Protein AF-A0A0F9GKP3-F1 (afdb_monomer)

Solvent-accessible surface area (backbone atoms only — not comparable to full-atom values): 6118 Å² total; per-residue (Å²): 115,71,69,62,52,50,33,53,53,43,21,54,52,33,25,52,51,24,65,76,72,38,45,42,65,55,23,52,47,48,35,52,18,47,52,53,9,48,53,52,15,71,73,44,23,63,68,54,28,51,58,43,39,76,67,71,77,47,64,76,47,41,42,12,52,44,27,50,49,40,25,53,53,42,24,49,53,43,38,54,53,45,56,66,73,54,71,65,90,62,74,68,52,73,68,54,22,50,53,44,8,43,55,29,12,44,55,39,13,52,52,54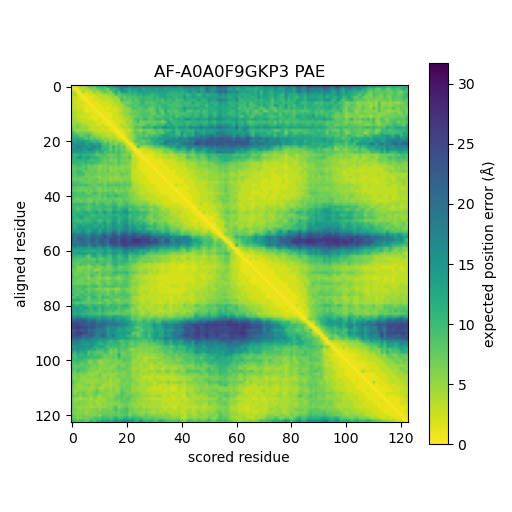,30,49,52,52,54,50,27,64,74,38,76

pLDDT: mean 77.65, std 9.35, range [54.94, 89.94]

Organism: NCBI:txid412755

Sequence (123 aa):
MLGAISIIIITLLTISYFYLKCSVLKSFATVMAAILGLIIAFSYYEGLADMLISRGHVSQWAQGFIFFLLFVLSFALIRVGTDYVVGANISFGEVSTRITAVIAGILTGMIISGVFVITIALL

Secondary structure (DSSP, 8-state):
-HHHHHHHHHHHHHHHHHHHH--HHHHHHHHHHHHHHHHHHHHHHHHHHHHHHHTTS--TTHHHHHHHHHHHHHHHHHHHHHHHHT-S-----HHHHHHHHHHHHHHHHHHHHHHHHHHHHT-

Foldseek 3Di:
DVLVVLLVVLLVVLLVVLQVDDFLQLLVQLLVLLVVLLVQLVVCLVVVQCVCVVVVNDDQLSSLVSSLVSSVVSSVVSSVVSCVVPVDRPHPDDVSRSVSSNVSSNSSSNSVSVSVVVSVVSD

Mean predicted aligned error: 8.15 Å

Nearest PDB structures (foldseek):
  5yhf-assembly1_A  TM=3.693E-01  e=9.539E+00  Thermus thermophilus HB8

Radius of gyration: 16.32 Å; Cα contacts (8 Å, |Δi|>4): 147; chains: 1; bounding box: 34×36×47 Å

Structure (mmCIF, N/CA/C/O backbone):
data_AF-A0A0F9GKP3-F1
#
_entry.id   AF-A0A0F9GKP3-F1
#
loop_
_atom_site.group_PDB
_atom_site.id
_atom_site.type_symbol
_atom_site.label_atom_id
_atom_site.label_alt_id
_atom_site.label_comp_id
_atom_site.label_asym_id
_atom_site.label_entity_id
_atom_site.label_seq_id
_atom_site.pdbx_PDB_ins_code
_atom_site.Cartn_x
_atom_site.Cartn_y
_atom_site.Cartn_z
_atom_site.occupancy
_atom_site.B_iso_or_equiv
_atom_site.auth_seq_id
_atom_site.auth_comp_id
_atom_site.auth_asym_id
_atom_site.auth_atom_id
_atom_site.pdbx_PDB_model_num
ATOM 1 N N . MET A 1 1 ? 4.078 19.645 -6.993 1.00 59.28 1 MET A N 1
ATOM 2 C CA . MET A 1 1 ? 2.691 19.917 -6.535 1.00 59.28 1 MET A CA 1
ATOM 3 C C . MET A 1 1 ? 1.745 18.736 -6.767 1.00 59.28 1 MET A C 1
ATOM 5 O O . MET A 1 1 ? 1.050 18.383 -5.827 1.00 59.28 1 MET A O 1
ATOM 9 N N . LEU A 1 2 ? 1.756 18.071 -7.933 1.00 70.50 2 LEU A N 1
ATOM 10 C CA . LEU A 1 2 ? 0.883 16.912 -8.221 1.00 70.50 2 LEU A CA 1
ATOM 11 C C . LEU A 1 2 ? 1.004 15.749 -7.211 1.00 70.50 2 LEU A C 1
ATOM 13 O O . LEU A 1 2 ? -0.014 15.225 -6.774 1.00 70.50 2 LEU A O 1
ATOM 17 N N . GLY A 1 3 ? 2.222 15.407 -6.771 1.00 69.94 3 GLY A N 1
ATOM 18 C CA . GLY A 1 3 ? 2.442 14.322 -5.800 1.00 69.94 3 GLY A CA 1
ATOM 19 C C . GLY A 1 3 ? 1.856 14.575 -4.403 1.00 69.94 3 GLY A C 1
ATOM 20 O O . GLY A 1 3 ? 1.381 13.654 -3.758 1.00 69.94 3 GLY A O 1
ATOM 21 N N . ALA A 1 4 ? 1.821 15.826 -3.931 1.00 72.75 4 ALA A N 1
ATOM 22 C CA . ALA A 1 4 ? 1.231 16.139 -2.625 1.00 72.75 4 ALA A CA 1
ATOM 23 C C . ALA A 1 4 ? -0.301 15.995 -2.645 1.00 72.75 4 ALA A C 1
ATOM 25 O O . ALA A 1 4 ? -0.906 15.543 -1.676 1.00 72.75 4 ALA A O 1
ATOM 26 N N . ILE A 1 5 ? -0.924 16.342 -3.775 1.00 78.00 5 ILE A N 1
ATOM 27 C CA . ILE A 1 5 ? -2.375 16.254 -3.965 1.00 78.00 5 ILE A CA 1
ATOM 28 C C . ILE A 1 5 ? -2.818 14.787 -4.034 1.00 78.00 5 ILE A C 1
ATOM 30 O O . ILE A 1 5 ? -3.805 14.422 -3.396 1.00 78.00 5 ILE A O 1
ATOM 34 N N . SER A 1 6 ? -2.076 13.929 -4.746 1.00 73.88 6 SER A N 1
ATOM 35 C CA . SER A 1 6 ? -2.388 12.495 -4.811 1.00 73.88 6 SER A CA 1
ATOM 36 C C . SER A 1 6 ? -2.278 11.823 -3.442 1.00 73.88 6 SER A C 1
ATOM 38 O O . SER A 1 6 ? -3.155 11.036 -3.091 1.00 73.88 6 SER A O 1
ATOM 40 N N . ILE A 1 7 ? -1.283 12.19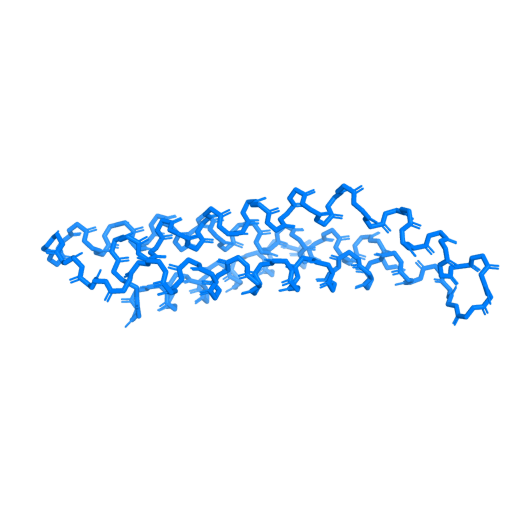0 -2.628 1.00 77.69 7 ILE A N 1
ATOM 41 C CA . ILE A 1 7 ? -1.150 11.693 -1.250 1.00 77.69 7 ILE A CA 1
ATOM 42 C C . ILE A 1 7 ? -2.384 12.044 -0.417 1.00 77.69 7 ILE A C 1
ATOM 44 O O . ILE A 1 7 ? -2.966 11.161 0.212 1.00 77.69 7 ILE A O 1
ATOM 48 N N . ILE A 1 8 ? -2.826 13.303 -0.439 1.00 76.38 8 ILE A N 1
ATOM 49 C CA . ILE A 1 8 ? -3.981 13.752 0.353 1.00 76.38 8 ILE A CA 1
ATOM 50 C C . ILE A 1 8 ? -5.261 13.021 -0.078 1.00 76.38 8 ILE A C 1
ATOM 52 O O . ILE A 1 8 ? -6.004 12.531 0.774 1.00 76.38 8 ILE A O 1
ATOM 56 N N . ILE A 1 9 ? -5.497 12.894 -1.387 1.00 79.94 9 ILE A N 1
ATOM 57 C CA . ILE A 1 9 ? -6.690 12.228 -1.930 1.00 79.94 9 ILE A CA 1
ATOM 58 C C . ILE A 1 9 ? -6.703 10.738 -1.570 1.00 79.94 9 ILE A C 1
ATOM 60 O O . ILE A 1 9 ? -7.709 10.242 -1.060 1.00 79.94 9 ILE A O 1
ATOM 64 N N . ILE A 1 10 ? -5.588 10.032 -1.791 1.00 79.25 10 ILE A N 1
ATOM 65 C CA . ILE A 1 10 ? -5.470 8.600 -1.478 1.00 79.25 10 ILE A CA 1
ATOM 66 C C . ILE A 1 10 ? -5.673 8.381 0.020 1.00 79.25 10 ILE A C 1
ATOM 68 O O . ILE A 1 10 ? -6.437 7.499 0.404 1.00 79.25 10 ILE A O 1
ATOM 72 N N . THR A 1 11 ? -5.073 9.231 0.857 1.00 75.88 11 THR A N 1
ATOM 73 C CA . THR A 1 11 ? -5.187 9.122 2.315 1.00 75.88 11 THR A CA 1
ATOM 74 C C . THR A 1 11 ? -6.632 9.327 2.781 1.00 75.88 11 THR A C 1
ATOM 76 O O . THR A 1 11 ? -7.138 8.524 3.568 1.00 75.88 11 THR A O 1
ATOM 79 N N . LEU A 1 12 ? -7.342 10.329 2.249 1.00 74.06 12 LEU A N 1
ATOM 80 C CA . LEU A 1 12 ? -8.762 10.570 2.547 1.00 74.06 12 LEU A CA 1
ATOM 81 C C . LEU A 1 12 ? -9.669 9.408 2.111 1.00 74.06 12 LEU A C 1
ATOM 83 O O . LEU A 1 12 ? -10.584 9.028 2.851 1.00 74.06 12 LEU A O 1
ATOM 87 N N . LEU A 1 13 ? -9.403 8.813 0.945 1.00 74.75 13 LEU A N 1
ATOM 88 C CA . LEU A 1 13 ? -10.119 7.631 0.453 1.00 74.75 13 LEU A CA 1
ATOM 89 C C . LEU A 1 13 ? -9.911 6.423 1.376 1.00 74.75 13 LEU A C 1
ATOM 91 O O . LEU A 1 13 ? -10.883 5.763 1.750 1.00 74.75 13 LEU A O 1
ATOM 95 N N . THR A 1 14 ? -8.674 6.162 1.807 1.00 73.31 14 THR A N 1
ATOM 96 C CA . THR A 1 14 ? -8.384 5.073 2.754 1.00 73.31 14 THR A CA 1
ATOM 97 C C . THR A 1 14 ? -9.000 5.306 4.126 1.00 73.31 14 THR A C 1
ATOM 99 O O . THR A 1 14 ? -9.565 4.369 4.685 1.00 73.31 14 THR A O 1
ATOM 102 N N . ILE A 1 15 ? -8.971 6.533 4.656 1.00 72.38 15 ILE A N 1
ATOM 103 C CA . ILE A 1 15 ? -9.636 6.857 5.929 1.00 72.38 15 ILE A CA 1
ATOM 104 C C . ILE A 1 15 ? -11.134 6.566 5.821 1.00 72.38 15 ILE A C 1
ATOM 106 O O . ILE A 1 15 ? -11.692 5.894 6.686 1.00 72.38 15 ILE A O 1
ATOM 110 N N . SER A 1 16 ? -11.771 7.011 4.736 1.00 67.25 16 SER A N 1
ATOM 111 C CA . SER A 1 16 ? -13.205 6.803 4.506 1.00 67.25 16 SER A CA 1
ATOM 112 C C . SER A 1 16 ? -13.560 5.315 4.411 1.00 67.25 16 SER A C 1
ATOM 114 O O . SER A 1 16 ? -14.538 4.867 5.010 1.00 67.25 16 SER A O 1
ATOM 116 N N . TYR A 1 17 ? -12.737 4.522 3.718 1.00 68.38 17 TYR A N 1
ATOM 117 C CA . TYR A 1 17 ? -12.932 3.075 3.601 1.00 68.38 17 TYR A CA 1
ATOM 118 C C . TYR A 1 17 ? -12.794 2.352 4.950 1.00 68.38 17 TYR A C 1
ATOM 120 O O . TYR A 1 17 ? -13.641 1.530 5.309 1.00 68.38 17 TYR A O 1
ATOM 128 N N . PHE A 1 18 ? -11.758 2.681 5.725 1.00 64.75 18 PHE A N 1
ATOM 129 C CA . PHE A 1 18 ? -11.530 2.079 7.040 1.00 64.75 18 PHE A CA 1
ATOM 130 C C . PHE A 1 18 ? -12.609 2.460 8.048 1.00 64.75 18 PHE A C 1
ATOM 132 O O . PHE A 1 18 ? -13.044 1.606 8.819 1.00 64.75 18 PHE A O 1
ATOM 139 N N . TYR A 1 19 ? -13.069 3.711 8.007 1.00 57.75 19 TYR A N 1
ATOM 140 C CA . TYR A 1 19 ? -14.120 4.212 8.884 1.00 57.75 19 TYR A CA 1
ATOM 141 C C . TYR A 1 19 ? -15.456 3.486 8.679 1.00 57.75 19 TYR A C 1
ATOM 143 O O . TYR A 1 19 ? -16.184 3.255 9.640 1.00 57.75 19 TYR A O 1
ATOM 151 N N . LEU A 1 20 ? -15.773 3.105 7.437 1.00 59.84 20 LEU A N 1
ATOM 152 C CA . LEU A 1 20 ? -17.045 2.467 7.094 1.00 59.84 20 LEU A CA 1
ATOM 153 C C . LEU A 1 20 ? -17.040 0.938 7.251 1.00 59.84 20 LEU A C 1
ATOM 155 O O . LEU A 1 20 ? -18.113 0.357 7.410 1.00 59.84 20 LEU A O 1
ATOM 159 N N . LYS A 1 21 ? -15.880 0.265 7.162 1.00 58.09 21 LYS A N 1
ATOM 160 C CA . LYS A 1 21 ? -15.835 -1.206 7.011 1.00 58.09 21 LYS A CA 1
ATOM 161 C C . LYS A 1 21 ? -14.888 -1.985 7.929 1.00 58.09 21 LYS A C 1
ATOM 163 O O . LYS A 1 21 ? -14.962 -3.217 7.909 1.00 58.09 21 LYS A O 1
ATOM 168 N N . CYS A 1 22 ? -14.018 -1.355 8.722 1.00 58.38 22 CYS A N 1
ATOM 169 C CA . CYS A 1 22 ? -13.014 -2.102 9.491 1.00 58.38 22 CYS A CA 1
ATOM 170 C C . CYS A 1 22 ? -13.254 -2.111 11.011 1.00 58.38 22 CYS A C 1
ATOM 172 O O . CYS A 1 22 ? -13.414 -1.077 11.649 1.00 58.38 22 CYS A O 1
ATOM 174 N N . SER A 1 23 ? -13.186 -3.313 11.596 1.00 65.75 23 SER A N 1
ATOM 175 C CA . SER A 1 23 ? -12.979 -3.523 13.038 1.00 65.75 23 SER A CA 1
ATOM 176 C C . SER A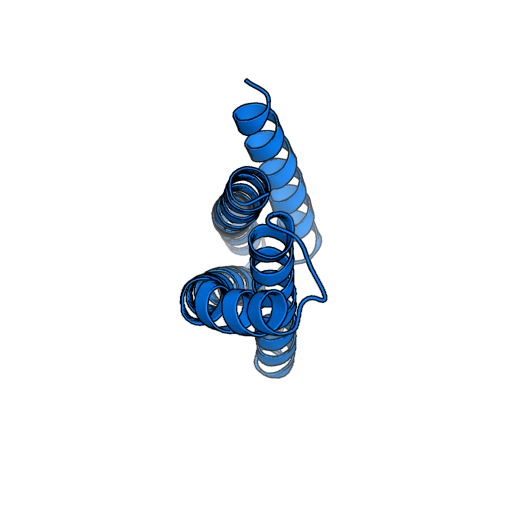 1 23 ? -11.502 -3.305 13.412 1.00 65.75 23 SER A C 1
ATOM 178 O O . SER A 1 23 ? -10.633 -3.386 12.544 1.00 65.75 23 SER A O 1
ATOM 180 N N . VAL A 1 24 ? -11.197 -3.086 14.697 1.00 66.62 24 VAL A N 1
ATOM 181 C CA . VAL A 1 24 ? -9.842 -2.839 15.244 1.00 66.62 24 VAL A CA 1
ATOM 182 C C . VAL A 1 24 ? -8.809 -3.834 14.703 1.00 66.62 24 VAL A C 1
ATOM 184 O O . VAL A 1 24 ? -7.784 -3.434 14.148 1.00 66.62 24 VAL A O 1
ATOM 187 N N . LEU A 1 25 ? -9.103 -5.134 14.801 1.00 68.88 25 LEU A N 1
ATOM 188 C CA . LEU A 1 25 ? -8.180 -6.190 14.376 1.00 68.88 25 LEU A CA 1
ATOM 189 C C . LEU A 1 25 ? -7.973 -6.193 12.853 1.00 68.88 25 LEU A C 1
ATOM 191 O O . LEU A 1 25 ? -6.853 -6.351 12.371 1.00 68.88 25 LEU A O 1
ATOM 195 N N . LYS A 1 26 ? -9.048 -5.949 12.092 1.00 73.12 26 LYS A N 1
ATOM 196 C CA . LYS A 1 26 ? -8.993 -5.849 10.628 1.00 73.12 26 LYS A CA 1
ATOM 197 C C . LYS A 1 26 ? -8.211 -4.627 10.170 1.00 73.12 26 LYS A C 1
ATOM 199 O O . LYS A 1 26 ? -7.496 -4.740 9.179 1.00 73.12 26 LYS A O 1
ATOM 204 N N . SER A 1 27 ? -8.322 -3.503 10.877 1.00 72.56 27 SER A N 1
ATOM 205 C CA . SER A 1 27 ? -7.573 -2.277 10.600 1.00 72.56 27 SER A CA 1
ATOM 206 C C . SER A 1 27 ? -6.068 -2.479 10.787 1.00 72.56 27 SER A C 1
ATOM 208 O O . SER A 1 27 ? -5.272 -2.096 9.929 1.00 72.56 27 SER A O 1
ATOM 210 N N . PHE A 1 28 ? -5.665 -3.143 11.871 1.00 78.25 28 PHE A N 1
ATOM 211 C CA . PHE A 1 28 ? -4.258 -3.463 12.115 1.00 78.25 28 PHE A CA 1
ATOM 212 C C . PHE A 1 28 ? -3.705 -4.456 11.082 1.00 78.25 28 PHE A C 1
ATOM 214 O O . PHE A 1 28 ? -2.651 -4.226 10.490 1.00 78.25 28 PHE A O 1
ATOM 221 N N . ALA A 1 29 ? -4.469 -5.510 10.788 1.00 80.44 29 ALA A N 1
ATOM 222 C CA . ALA A 1 29 ? -4.149 -6.494 9.758 1.00 80.44 29 ALA A CA 1
ATOM 223 C C . ALA A 1 29 ? -3.885 -5.866 8.380 1.00 80.44 29 ALA A C 1
ATOM 225 O O . ALA A 1 29 ? -2.939 -6.245 7.697 1.00 80.44 29 ALA A O 1
ATOM 226 N N . THR A 1 30 ? -4.694 -4.887 7.962 1.00 80.62 30 THR A N 1
ATOM 227 C CA . THR A 1 30 ? -4.487 -4.162 6.692 1.00 80.62 30 THR A CA 1
ATOM 228 C C . THR A 1 30 ? -3.173 -3.393 6.676 1.00 80.62 30 THR A C 1
ATOM 230 O O . THR A 1 30 ? -2.497 -3.394 5.653 1.00 80.62 30 THR A O 1
ATOM 233 N N . VAL A 1 31 ? -2.821 -2.724 7.779 1.00 84.56 31 VAL A N 1
ATOM 234 C CA . VAL A 1 31 ? -1.575 -1.946 7.856 1.00 84.56 31 VAL A CA 1
ATOM 235 C C . VAL A 1 31 ? -0.385 -2.891 7.740 1.00 84.56 31 VAL A C 1
ATOM 237 O O . VAL A 1 31 ? 0.520 -2.642 6.949 1.00 84.56 31 VAL A O 1
ATOM 240 N N . MET A 1 32 ? -0.415 -4.014 8.462 1.00 85.00 32 MET A N 1
ATOM 241 C CA . MET A 1 32 ? 0.632 -5.033 8.364 1.00 85.00 32 MET A CA 1
ATOM 242 C C . MET A 1 32 ? 0.717 -5.633 6.957 1.00 85.00 32 MET A C 1
ATOM 244 O O . MET A 1 32 ? 1.816 -5.775 6.428 1.00 85.00 32 MET A O 1
ATOM 248 N N . ALA A 1 33 ? -0.420 -5.907 6.311 1.00 86.00 33 ALA A N 1
ATOM 249 C CA . ALA A 1 33 ? -0.444 -6.368 4.925 1.00 86.00 33 ALA A CA 1
ATOM 250 C C . ALA A 1 33 ? 0.185 -5.350 3.962 1.00 86.00 33 ALA A C 1
ATOM 252 O O . ALA A 1 33 ? 0.924 -5.741 3.062 1.00 86.00 33 ALA A O 1
ATOM 253 N N . ALA A 1 34 ? -0.057 -4.051 4.165 1.00 86.19 34 ALA A N 1
ATOM 254 C CA . ALA A 1 34 ? 0.549 -2.991 3.360 1.00 86.19 34 ALA A CA 1
ATOM 255 C C . ALA A 1 34 ? 2.064 -2.901 3.570 1.00 86.19 34 ALA A C 1
ATOM 257 O O . ALA A 1 34 ? 2.801 -2.791 2.594 1.00 86.19 34 ALA A O 1
ATOM 258 N N . ILE A 1 35 ? 2.542 -3.001 4.814 1.00 88.25 35 ILE A N 1
ATOM 259 C CA . ILE A 1 35 ? 3.981 -2.994 5.121 1.00 88.25 35 ILE A CA 1
ATOM 260 C C . ILE A 1 35 ? 4.671 -4.214 4.504 1.00 88.25 35 ILE A C 1
ATOM 262 O O . ILE A 1 35 ? 5.696 -4.075 3.841 1.00 88.25 35 ILE A O 1
ATOM 266 N N . LEU A 1 36 ? 4.109 -5.409 4.685 1.00 88.56 36 LEU A N 1
ATOM 267 C CA . LEU A 1 36 ? 4.693 -6.633 4.139 1.00 88.56 36 LEU A CA 1
ATOM 268 C C . LEU A 1 36 ? 4.656 -6.647 2.606 1.00 88.56 36 LEU A C 1
ATOM 270 O O . LEU A 1 36 ? 5.647 -7.016 1.980 1.00 88.56 36 LEU A O 1
ATOM 274 N N . GLY A 1 37 ? 3.558 -6.189 1.998 1.00 86.00 37 GLY A N 1
ATOM 275 C CA . GLY A 1 37 ? 3.466 -6.031 0.546 1.00 86.00 37 GLY A CA 1
ATOM 276 C C . GLY A 1 37 ? 4.498 -5.040 0.003 1.00 86.00 37 GLY A C 1
ATOM 277 O O . GLY A 1 37 ? 5.117 -5.293 -1.027 1.00 86.00 37 GLY A O 1
ATOM 278 N N . LEU A 1 38 ? 4.759 -3.951 0.734 1.00 88.81 38 LEU A N 1
ATOM 279 C CA . LEU A 1 38 ? 5.801 -2.982 0.392 1.00 88.81 38 LEU A CA 1
ATOM 280 C C . LEU A 1 38 ? 7.199 -3.614 0.415 1.00 88.81 38 LEU A C 1
ATOM 282 O O . LEU A 1 38 ? 7.963 -3.440 -0.532 1.00 88.81 38 LEU A O 1
ATOM 286 N N . ILE A 1 39 ? 7.522 -4.370 1.469 1.00 89.62 39 ILE A N 1
ATOM 287 C CA . ILE A 1 39 ? 8.813 -5.063 1.599 1.00 89.62 39 ILE A CA 1
ATOM 288 C C . ILE A 1 39 ? 9.011 -6.043 0.438 1.00 89.62 39 ILE A C 1
ATOM 290 O O . ILE A 1 39 ? 10.079 -6.063 -0.172 1.00 89.62 39 ILE A O 1
ATOM 294 N N . ILE A 1 40 ? 7.985 -6.829 0.100 1.00 89.12 40 ILE A N 1
ATOM 295 C CA . ILE A 1 40 ? 8.038 -7.782 -1.017 1.00 89.12 40 ILE A CA 1
ATOM 296 C C . ILE A 1 40 ? 8.224 -7.042 -2.347 1.00 89.12 40 ILE A C 1
ATOM 298 O O . ILE A 1 40 ? 9.085 -7.428 -3.136 1.00 89.12 40 ILE A O 1
ATOM 302 N N . ALA A 1 41 ? 7.474 -5.964 -2.585 1.00 87.88 41 ALA A N 1
ATOM 303 C CA . ALA A 1 41 ? 7.608 -5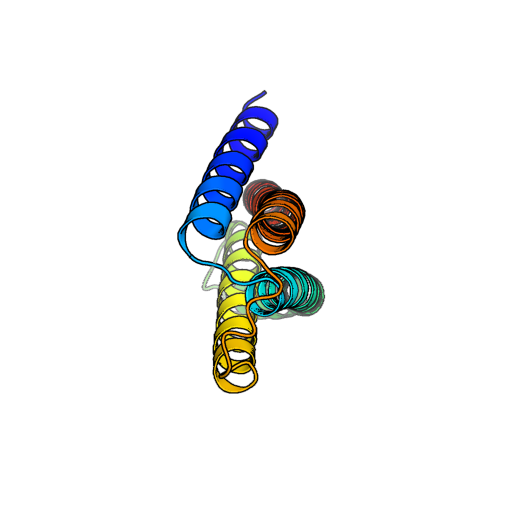.174 -3.804 1.00 87.88 41 ALA A CA 1
ATOM 304 C C . ALA A 1 41 ? 9.038 -4.640 -3.969 1.00 87.88 41 ALA A C 1
ATOM 306 O O . ALA A 1 41 ? 9.658 -4.889 -5.000 1.00 87.88 41 ALA A O 1
ATOM 307 N N . PHE A 1 42 ? 9.606 -4.013 -2.935 1.00 87.88 42 PHE A N 1
ATOM 308 C CA . PHE A 1 42 ? 10.985 -3.517 -2.976 1.00 87.88 42 PHE A CA 1
ATOM 309 C C . PHE A 1 42 ? 12.044 -4.616 -3.089 1.00 87.88 42 PHE A C 1
ATOM 311 O O . PHE A 1 42 ? 13.084 -4.387 -3.694 1.00 87.88 42 PHE A O 1
ATOM 318 N N . SER A 1 43 ? 11.796 -5.804 -2.538 1.00 89.88 43 SER A N 1
ATOM 319 C CA . SER A 1 43 ? 12.784 -6.890 -2.566 1.00 89.88 43 SER A CA 1
ATOM 320 C C . SER A 1 43 ? 12.918 -7.545 -3.942 1.00 89.88 43 SER A C 1
ATOM 322 O O . SER A 1 43 ? 13.986 -8.056 -4.267 1.00 89.88 43 SER A O 1
ATOM 324 N N . TYR A 1 44 ? 11.843 -7.571 -4.739 1.00 86.44 44 TYR A N 1
ATOM 325 C CA . TYR A 1 44 ? 11.782 -8.392 -5.955 1.00 86.44 44 TYR A CA 1
ATOM 326 C C . TYR A 1 44 ? 1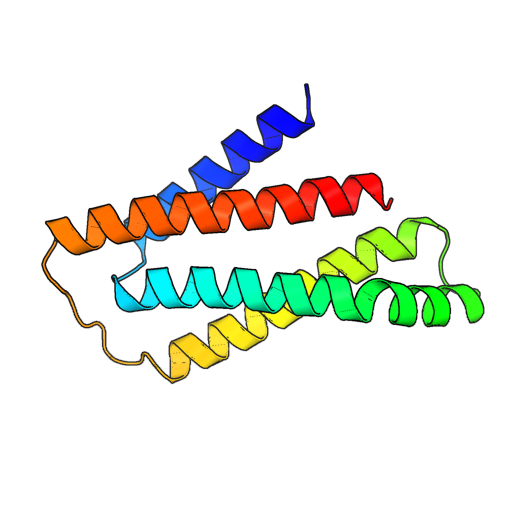1.557 -7.611 -7.257 1.00 86.44 44 TYR A C 1
ATOM 328 O O . TYR A 1 44 ? 11.705 -8.206 -8.328 1.00 86.44 44 TYR A O 1
ATOM 336 N N . TYR A 1 45 ? 11.211 -6.317 -7.213 1.00 86.69 45 TYR A N 1
ATOM 337 C CA . TYR A 1 45 ? 10.874 -5.576 -8.436 1.00 86.69 45 TYR A CA 1
ATOM 338 C C . TYR A 1 45 ? 12.040 -5.460 -9.424 1.00 86.69 45 TYR A C 1
ATOM 340 O O . TYR A 1 45 ? 11.816 -5.661 -10.614 1.00 86.69 45 TYR A O 1
ATOM 348 N N . GLU A 1 46 ? 13.267 -5.203 -8.957 1.00 82.69 46 GLU A N 1
ATOM 349 C CA . GLU A 1 46 ? 14.444 -5.056 -9.830 1.00 82.69 46 GLU A CA 1
ATOM 350 C C . GLU A 1 46 ? 14.749 -6.357 -10.572 1.00 82.69 46 GLU A C 1
ATOM 352 O O . GLU A 1 46 ? 14.784 -6.377 -11.799 1.00 82.69 46 GLU A O 1
ATOM 357 N N . GLY A 1 47 ? 14.866 -7.471 -9.842 1.00 83.12 47 GLY A N 1
ATOM 358 C CA . GLY A 1 47 ? 15.188 -8.767 -10.442 1.00 83.12 47 GLY A CA 1
ATOM 359 C C . GLY A 1 47 ? 14.133 -9.245 -11.445 1.00 83.12 47 GLY A C 1
ATOM 360 O O . GLY A 1 47 ? 14.476 -9.800 -12.491 1.00 83.12 47 GLY A O 1
ATOM 361 N N . LEU A 1 48 ? 12.847 -9.007 -11.166 1.00 81.06 48 LEU A N 1
ATOM 362 C CA . LEU A 1 48 ? 11.765 -9.361 -12.091 1.00 81.06 48 LEU A CA 1
ATOM 363 C C . LEU A 1 48 ? 11.698 -8.419 -13.298 1.00 81.06 48 LEU A C 1
ATOM 365 O O . LEU A 1 48 ? 11.410 -8.878 -14.407 1.00 81.06 48 LEU A O 1
ATOM 369 N N . ALA A 1 49 ? 11.987 -7.131 -13.110 1.00 80.88 49 ALA A N 1
ATOM 370 C CA . ALA A 1 49 ? 12.046 -6.171 -14.203 1.00 80.88 49 ALA A CA 1
ATOM 371 C C . ALA A 1 49 ? 13.210 -6.447 -15.152 1.00 80.88 49 ALA A C 1
ATOM 373 O O . ALA A 1 49 ? 12.993 -6.496 -16.363 1.00 80.88 49 ALA A O 1
ATOM 374 N N . ASP A 1 50 ? 14.396 -6.737 -14.626 1.00 82.69 50 ASP A N 1
ATOM 375 C CA . ASP A 1 50 ? 15.565 -7.069 -15.440 1.00 82.69 50 ASP A CA 1
ATOM 376 C C . ASP A 1 50 ? 15.351 -8.351 -16.250 1.00 82.69 50 ASP A C 1
ATOM 378 O O . ASP A 1 50 ? 15.707 -8.411 -17.429 1.00 82.69 50 ASP A O 1
ATOM 382 N N . MET A 1 51 ? 14.687 -9.360 -15.674 1.00 80.12 51 MET A N 1
ATOM 383 C CA . MET A 1 51 ? 14.301 -10.565 -16.416 1.00 80.12 51 MET A CA 1
ATOM 384 C C . MET A 1 51 ? 13.334 -10.267 -17.572 1.00 80.12 51 MET A C 1
ATOM 386 O O . MET A 1 51 ? 13.450 -10.883 -18.636 1.00 80.12 51 MET A O 1
ATOM 390 N N . LEU A 1 52 ? 12.386 -9.341 -17.389 1.00 78.19 52 LEU A N 1
ATOM 391 C CA . LEU A 1 52 ? 11.439 -8.950 -18.440 1.00 78.19 52 LEU A CA 1
ATOM 392 C C . LEU A 1 52 ? 12.101 -8.104 -19.537 1.00 78.19 52 LEU A C 1
ATOM 394 O O . LEU A 1 52 ? 11.830 -8.321 -20.722 1.00 78.19 52 LEU A O 1
ATOM 398 N N . ILE A 1 53 ? 12.987 -7.182 -19.153 1.00 79.12 53 ILE A N 1
ATOM 399 C CA . ILE A 1 53 ? 13.736 -6.317 -20.074 1.00 79.12 53 ILE A CA 1
ATOM 400 C C . ILE A 1 53 ? 14.729 -7.151 -20.894 1.00 79.12 53 ILE A C 1
ATOM 402 O O . ILE A 1 53 ? 14.793 -7.012 -22.115 1.00 79.12 53 ILE A O 1
ATOM 406 N N . SER A 1 54 ? 15.445 -8.084 -20.257 1.00 74.62 54 SER A N 1
ATOM 407 C CA . SER A 1 54 ? 16.416 -8.971 -20.918 1.00 74.62 54 SER A CA 1
ATOM 408 C C . SER A 1 54 ? 15.791 -9.835 -22.020 1.00 74.62 54 SER A C 1
ATOM 410 O O . SER A 1 54 ? 16.462 -10.172 -22.995 1.00 74.62 54 SER A O 1
ATOM 412 N N . ARG A 1 55 ? 14.496 -10.158 -21.912 1.00 72.00 55 ARG A N 1
ATOM 413 C CA . ARG A 1 55 ? 13.753 -10.916 -22.933 1.00 72.00 55 ARG A CA 1
ATOM 414 C C . ARG A 1 55 ? 13.162 -10.047 -24.050 1.00 72.00 55 ARG A C 1
ATOM 416 O O . ARG A 1 55 ? 12.446 -10.572 -24.897 1.00 72.00 55 ARG A O 1
ATOM 423 N N . GLY A 1 56 ? 13.459 -8.746 -24.074 1.00 65.19 56 GLY A N 1
ATOM 424 C CA . GLY A 1 56 ? 13.109 -7.833 -25.168 1.00 65.19 56 GLY A CA 1
ATOM 425 C C . GLY A 1 56 ? 11.624 -7.472 -25.271 1.00 65.19 56 GLY A C 1
ATOM 426 O O . GLY A 1 56 ? 11.217 -6.866 -26.258 1.00 65.19 56 GLY A O 1
ATOM 427 N N . HIS A 1 57 ? 10.803 -7.834 -24.279 1.00 60.09 57 HIS A N 1
ATOM 428 C CA . HIS A 1 57 ? 9.353 -7.638 -24.348 1.00 60.09 57 HIS A CA 1
ATOM 429 C C . HIS A 1 57 ? 8.875 -6.275 -23.827 1.00 60.09 57 HIS A C 1
ATOM 431 O O . HIS A 1 57 ? 7.749 -5.893 -24.145 1.00 60.09 57 HIS A O 1
ATOM 437 N N . VAL A 1 58 ? 9.675 -5.534 -23.042 1.00 60.16 58 VAL A N 1
ATOM 438 C CA . VAL A 1 58 ? 9.207 -4.295 -22.388 1.00 60.16 58 VAL A CA 1
ATOM 439 C C . VAL A 1 58 ? 10.319 -3.237 -22.258 1.00 60.16 58 VAL A C 1
ATOM 441 O O . VAL A 1 58 ? 11.473 -3.565 -22.005 1.00 60.16 58 VAL A O 1
ATOM 444 N N . SER A 1 59 ? 9.943 -1.966 -22.454 1.00 69.31 59 SER A N 1
ATOM 445 C CA . SER A 1 59 ? 10.780 -0.756 -22.325 1.00 69.31 59 SER A CA 1
ATOM 446 C C . SER A 1 59 ? 11.024 -0.360 -20.851 1.00 69.31 59 SER A C 1
ATOM 448 O O . SER A 1 59 ? 10.562 -1.038 -19.937 1.00 69.31 59 SER A O 1
ATOM 450 N N . GLN A 1 60 ? 11.694 0.774 -20.616 1.00 69.69 60 GLN A N 1
ATOM 451 C CA . GLN A 1 60 ? 12.032 1.374 -19.309 1.00 69.69 60 GLN A CA 1
ATOM 452 C C . GLN A 1 60 ? 10.843 1.465 -18.327 1.00 69.69 60 GLN A C 1
ATOM 454 O O . GLN A 1 60 ? 11.027 1.404 -17.119 1.00 69.69 60 GLN A O 1
ATOM 459 N N . TRP A 1 61 ? 9.615 1.489 -18.849 1.00 73.19 61 TRP A N 1
ATOM 460 C CA . TRP A 1 61 ? 8.360 1.597 -18.100 1.00 73.19 61 TRP A CA 1
ATOM 461 C C . TRP A 1 61 ? 8.000 0.297 -17.348 1.00 73.19 61 TRP A C 1
ATOM 463 O O . TRP A 1 61 ? 7.061 0.262 -16.549 1.00 73.19 61 TRP A O 1
ATOM 473 N N . ALA A 1 62 ? 8.727 -0.797 -17.614 1.00 78.88 62 ALA A N 1
ATOM 474 C CA . ALA A 1 62 ? 8.516 -2.103 -16.995 1.00 78.88 62 ALA A CA 1
ATOM 475 C C . ALA A 1 62 ? 8.744 -2.082 -15.479 1.00 78.88 62 ALA A C 1
ATOM 477 O O . ALA A 1 62 ? 8.008 -2.746 -14.750 1.00 78.88 62 ALA A O 1
ATOM 478 N N . GLN A 1 63 ? 9.741 -1.326 -15.004 1.00 81.38 63 GLN A N 1
ATOM 479 C CA . GLN A 1 63 ? 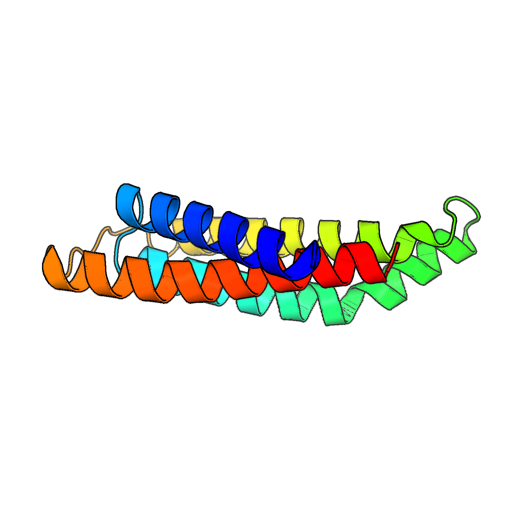10.122 -1.303 -13.589 1.00 81.38 63 GLN A CA 1
ATOM 480 C C . GLN A 1 63 ? 8.989 -0.767 -12.712 1.00 81.38 63 GLN A C 1
ATOM 482 O O . GLN A 1 63 ? 8.578 -1.450 -11.770 1.00 81.38 63 GLN A O 1
ATOM 487 N N . GLY A 1 64 ? 8.418 0.391 -13.061 1.00 83.31 64 GLY A N 1
ATOM 488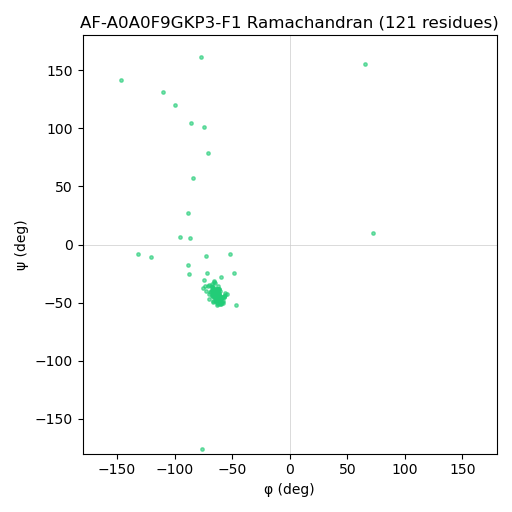 C CA . GLY A 1 64 ? 7.263 0.944 -12.352 1.00 83.31 64 GLY A CA 1
ATOM 489 C C . GLY A 1 64 ? 6.057 0.000 -12.367 1.00 83.31 64 GLY A C 1
ATOM 490 O O . GLY A 1 64 ? 5.456 -0.261 -11.322 1.00 83.31 64 GLY A O 1
ATOM 491 N N . PHE A 1 65 ? 5.730 -0.586 -13.524 1.00 84.88 65 PHE A N 1
ATOM 492 C CA . PHE A 1 65 ? 4.575 -1.482 -13.636 1.00 84.88 65 PHE A CA 1
ATOM 493 C C . PHE A 1 65 ? 4.736 -2.767 -12.809 1.00 84.88 65 PHE A C 1
ATOM 495 O O . PHE A 1 65 ? 3.804 -3.176 -12.116 1.00 84.88 65 PHE A O 1
ATOM 502 N N . ILE A 1 66 ? 5.918 -3.388 -12.835 1.00 87.12 66 ILE A N 1
ATOM 503 C CA . ILE A 1 66 ? 6.215 -4.612 -12.076 1.00 87.12 66 ILE A CA 1
ATOM 504 C C . ILE A 1 66 ? 6.224 -4.331 -10.575 1.00 87.12 66 ILE A C 1
ATOM 506 O O . ILE A 1 66 ? 5.670 -5.122 -9.812 1.00 87.12 66 ILE A O 1
ATOM 510 N N . PHE A 1 67 ? 6.779 -3.192 -10.153 1.00 87.81 67 PHE A N 1
ATOM 511 C CA . PHE A 1 67 ? 6.741 -2.763 -8.757 1.00 87.81 67 PHE A CA 1
ATOM 512 C C . PHE A 1 67 ? 5.299 -2.605 -8.256 1.00 87.81 67 PHE A C 1
ATOM 514 O O . PHE A 1 67 ? 4.928 -3.186 -7.231 1.00 87.81 67 PHE A O 1
ATOM 521 N N . PHE A 1 68 ? 4.460 -1.885 -9.007 1.00 88.31 68 PHE A N 1
ATOM 522 C CA . PHE A 1 68 ? 3.053 -1.698 -8.655 1.00 88.31 68 PHE A CA 1
ATOM 523 C C . PHE A 1 68 ? 2.294 -3.027 -8.606 1.00 88.31 68 PHE A C 1
ATOM 525 O O . PHE A 1 68 ? 1.545 -3.290 -7.663 1.00 88.31 68 PHE A O 1
ATOM 532 N N . LEU A 1 69 ? 2.515 -3.895 -9.594 1.00 87.38 69 LEU A N 1
ATOM 533 C CA . LEU A 1 69 ? 1.843 -5.186 -9.688 1.00 87.38 69 LEU A CA 1
ATOM 534 C C . LEU A 1 69 ? 2.254 -6.122 -8.544 1.00 87.38 69 LEU A C 1
ATOM 536 O O . LEU A 1 69 ? 1.384 -6.748 -7.936 1.00 87.38 69 LEU A O 1
ATOM 540 N N . LEU A 1 70 ? 3.543 -6.169 -8.193 1.00 88.62 70 LEU A N 1
ATOM 541 C CA . LEU A 1 70 ? 4.033 -6.917 -7.032 1.00 88.62 70 LEU A CA 1
ATOM 542 C C . LEU A 1 70 ? 3.402 -6.419 -5.740 1.00 88.62 70 LEU A C 1
ATOM 544 O O . LEU A 1 70 ? 2.946 -7.243 -4.946 1.00 88.62 70 LEU A O 1
ATOM 548 N N . PHE A 1 71 ? 3.340 -5.101 -5.538 1.00 89.25 71 PHE A N 1
ATOM 549 C CA . PHE A 1 71 ? 2.710 -4.525 -4.354 1.00 89.25 71 PHE A CA 1
ATOM 550 C C . PHE A 1 71 ? 1.235 -4.918 -4.264 1.00 89.25 71 PHE A C 1
ATOM 552 O O . PHE A 1 71 ? 0.808 -5.438 -3.238 1.00 89.25 71 PHE A O 1
ATOM 559 N N . VAL A 1 72 ? 0.461 -4.731 -5.338 1.00 89.94 72 VAL A N 1
ATOM 560 C CA . VAL A 1 72 ? -0.974 -5.061 -5.352 1.00 89.94 72 VAL A CA 1
ATOM 561 C C . VAL A 1 72 ? -1.198 -6.553 -5.108 1.00 89.94 72 VAL A C 1
ATOM 563 O O . VAL A 1 72 ? -2.061 -6.913 -4.307 1.00 89.94 72 VAL A O 1
ATOM 566 N N . LEU A 1 73 ? -0.412 -7.421 -5.750 1.00 89.94 73 LEU A N 1
ATOM 567 C CA . LEU A 1 73 ? -0.552 -8.870 -5.623 1.00 89.94 73 LEU A CA 1
ATOM 568 C C . LEU A 1 73 ? -0.215 -9.349 -4.205 1.00 89.94 73 LEU A C 1
ATOM 570 O O . LEU A 1 73 ? -0.986 -10.091 -3.598 1.00 89.94 73 LEU A O 1
ATOM 574 N N . SER A 1 74 ? 0.918 -8.907 -3.660 1.00 88.44 74 SER A N 1
ATOM 575 C CA . SER A 1 74 ? 1.355 -9.294 -2.315 1.00 88.44 74 SER A CA 1
ATOM 576 C C . SER A 1 74 ? 0.458 -8.694 -1.230 1.00 88.44 74 SER A C 1
ATOM 578 O O . SER A 1 74 ? 0.059 -9.410 -0.310 1.00 88.44 74 SER A O 1
ATOM 580 N N . PHE A 1 75 ? 0.038 -7.435 -1.378 1.00 87.81 75 PHE A N 1
ATOM 581 C CA . PHE A 1 75 ? -0.958 -6.817 -0.504 1.00 87.81 75 PHE A CA 1
ATOM 582 C C . PHE A 1 75 ? -2.273 -7.600 -0.511 1.00 87.81 75 PHE A C 1
ATOM 584 O O . PHE A 1 75 ? -2.794 -7.921 0.556 1.00 87.81 75 PHE A O 1
ATOM 591 N N . ALA A 1 76 ? -2.799 -7.945 -1.690 1.00 85.88 76 ALA A N 1
ATOM 592 C CA . ALA A 1 76 ? -4.047 -8.692 -1.812 1.00 85.88 76 ALA A CA 1
ATOM 593 C C . ALA A 1 76 ? -3.936 -10.096 -1.199 1.00 85.88 76 ALA A C 1
ATOM 595 O O . ALA A 1 76 ? -4.820 -10.495 -0.441 1.00 85.88 76 ALA A O 1
ATOM 596 N N . LEU A 1 77 ? -2.844 -10.821 -1.461 1.00 87.75 77 LEU A N 1
ATOM 597 C CA . LEU A 1 77 ? -2.612 -12.155 -0.897 1.00 87.75 77 LEU A CA 1
ATOM 598 C C . LEU A 1 77 ? -2.556 -12.127 0.631 1.00 87.75 77 LEU A C 1
ATOM 600 O O . LEU A 1 77 ? -3.255 -12.897 1.291 1.00 87.75 77 LEU A O 1
ATOM 604 N N . ILE A 1 78 ? -1.772 -11.211 1.204 1.00 86.38 78 ILE A N 1
ATOM 605 C CA . ILE A 1 78 ? -1.653 -11.088 2.661 1.00 86.38 78 ILE A CA 1
ATOM 606 C C . ILE A 1 78 ? -2.969 -10.593 3.255 1.00 86.38 78 ILE A C 1
ATOM 608 O O . ILE A 1 78 ? -3.374 -11.056 4.324 1.00 86.38 78 ILE A O 1
ATOM 612 N N . ARG A 1 79 ? -3.685 -9.700 2.563 1.00 82.75 79 ARG A N 1
ATOM 613 C CA . ARG A 1 79 ? -4.973 -9.203 3.039 1.00 82.75 79 ARG A CA 1
ATOM 614 C C . ARG A 1 79 ? -6.012 -10.315 3.108 1.00 82.75 79 ARG A C 1
ATOM 616 O O . ARG A 1 79 ? -6.637 -10.473 4.152 1.00 82.75 79 ARG A O 1
ATOM 623 N N . VAL A 1 80 ? -6.149 -11.099 2.041 1.00 85.06 80 VAL A N 1
ATOM 624 C CA . VAL A 1 80 ? -7.052 -12.256 2.004 1.00 85.06 80 VAL A CA 1
ATOM 625 C C . VAL A 1 80 ? -6.647 -13.272 3.070 1.00 85.06 80 VAL A C 1
ATOM 627 O O . VAL A 1 80 ? -7.502 -13.722 3.828 1.00 85.06 80 VAL A O 1
ATOM 630 N N . GLY A 1 81 ? -5.351 -13.573 3.200 1.00 82.56 81 GLY A N 1
ATOM 631 C CA . GLY A 1 81 ? -4.845 -14.467 4.242 1.00 82.56 81 GLY A CA 1
ATOM 632 C C . GLY A 1 81 ? -5.211 -13.991 5.648 1.00 82.56 81 GLY A C 1
ATOM 633 O O . GLY A 1 81 ? -5.713 -14.764 6.461 1.00 82.56 81 GLY A O 1
ATOM 634 N N . THR A 1 82 ? -5.044 -12.698 5.922 1.00 79.62 82 THR A N 1
ATOM 635 C CA . THR A 1 82 ? -5.388 -12.148 7.236 1.00 79.62 82 THR A CA 1
ATOM 636 C C . THR A 1 82 ? -6.897 -12.116 7.474 1.00 79.62 82 THR A C 1
ATOM 638 O O . THR A 1 82 ? -7.327 -12.370 8.594 1.00 79.62 82 THR A O 1
ATOM 641 N N . ASP A 1 83 ? -7.717 -11.872 6.448 1.00 78.19 83 ASP A N 1
ATOM 642 C CA . ASP A 1 83 ? -9.179 -11.927 6.575 1.00 78.19 83 ASP A CA 1
ATOM 643 C C . ASP A 1 83 ? -9.683 -13.353 6.885 1.00 78.19 83 ASP A C 1
ATOM 645 O O . ASP A 1 83 ? -10.646 -13.498 7.640 1.00 78.19 83 ASP A O 1
ATOM 649 N N . TYR A 1 84 ? -9.004 -14.399 6.394 1.00 79.19 84 TYR A N 1
ATOM 650 C CA . TYR A 1 84 ? -9.281 -15.791 6.779 1.00 79.19 84 TYR A CA 1
ATOM 651 C C . TYR A 1 84 ? -8.901 -16.094 8.237 1.00 79.19 84 TYR A C 1
ATOM 653 O O . TYR A 1 84 ? -9.635 -16.796 8.931 1.00 79.19 84 TYR A O 1
ATOM 661 N N . VAL A 1 85 ? -7.772 -15.565 8.720 1.00 75.00 85 VAL A N 1
A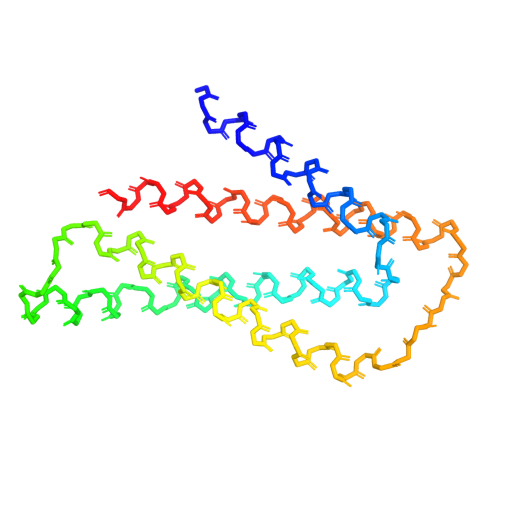TOM 662 C CA . VAL A 1 85 ? -7.284 -15.805 10.093 1.00 75.00 85 VAL A CA 1
ATOM 6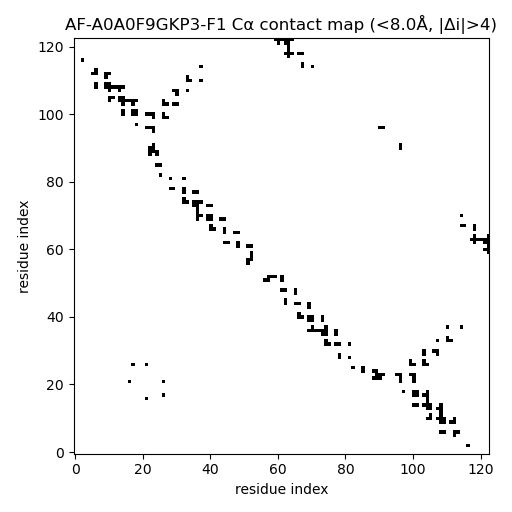63 C C . VAL A 1 85 ? -8.085 -15.006 11.129 1.00 75.00 85 VAL A C 1
ATOM 665 O O . VAL A 1 85 ? -8.380 -15.500 12.215 1.00 75.00 85 VAL A O 1
ATOM 668 N N . VAL A 1 86 ? -8.477 -13.776 10.797 1.00 70.25 86 VAL A N 1
ATOM 669 C CA . VAL A 1 86 ? -9.141 -12.816 11.700 1.00 70.25 86 VAL A CA 1
ATOM 670 C C . VAL A 1 86 ? -10.671 -12.983 11.688 1.00 70.25 86 VAL A C 1
ATOM 672 O O . VAL A 1 86 ? -11.406 -12.046 11.976 1.00 70.25 86 VAL A O 1
ATOM 675 N N . GLY A 1 87 ? -11.191 -14.180 11.392 1.00 55.22 87 GLY A N 1
ATOM 676 C CA . GLY A 1 87 ? -12.622 -14.468 11.183 1.00 55.22 87 GLY A CA 1
ATOM 677 C C . GLY A 1 87 ? -13.613 -14.011 12.276 1.00 55.22 87 GLY A C 1
ATOM 678 O O . GLY A 1 87 ? -14.821 -14.051 12.050 1.00 55.22 87 GLY A O 1
ATOM 679 N N . ALA A 1 88 ? -13.150 -13.520 13.430 1.00 54.94 88 ALA A N 1
ATOM 680 C CA . ALA A 1 88 ? -13.975 -12.902 14.463 1.00 54.94 88 ALA A CA 1
ATOM 681 C C . ALA A 1 88 ? -13.934 -11.360 14.403 1.00 54.94 88 ALA A C 1
ATOM 683 O O . ALA A 1 88 ? -12.897 -10.728 14.616 1.00 54.94 88 ALA A O 1
ATOM 684 N N . ASN A 1 89 ? -15.098 -10.728 14.203 1.00 56.22 89 ASN A N 1
ATOM 685 C CA . ASN A 1 89 ? -15.288 -9.296 14.460 1.00 56.22 89 ASN A CA 1
ATOM 686 C C . ASN A 1 89 ? -15.270 -9.046 15.977 1.00 56.22 89 ASN A C 1
ATOM 688 O O . ASN A 1 89 ? -16.313 -8.889 16.607 1.00 56.22 89 ASN A O 1
ATOM 692 N N . ILE A 1 90 ? -14.079 -9.013 16.574 1.00 58.22 90 ILE A N 1
ATOM 693 C CA . ILE A 1 90 ? -13.917 -8.609 17.972 1.00 58.22 90 ILE A CA 1
ATOM 694 C C . ILE A 1 90 ? -14.091 -7.089 18.017 1.00 58.22 90 ILE A C 1
ATOM 696 O O . ILE A 1 90 ? -13.209 -6.339 17.596 1.00 58.22 90 ILE A O 1
ATOM 700 N N . SER A 1 91 ? -15.269 -6.633 18.440 1.00 59.16 91 SER A N 1
ATOM 701 C CA . SER A 1 91 ? -15.572 -5.212 18.603 1.00 59.16 91 SER A CA 1
ATOM 702 C C . SER A 1 91 ? -15.117 -4.755 19.987 1.00 59.16 91 SER A C 1
ATOM 704 O O . SER A 1 91 ? -15.760 -5.048 20.992 1.00 59.16 91 SER A O 1
ATOM 706 N N . PHE A 1 92 ? -14.002 -4.029 20.050 1.00 58.16 92 PHE A N 1
ATOM 707 C CA . PHE A 1 92 ? -13.552 -3.363 21.274 1.00 58.16 92 PHE A CA 1
ATOM 708 C C . PHE A 1 92 ? -14.249 -2.002 21.427 1.00 58.16 92 PHE A C 1
ATOM 710 O O . PHE A 1 92 ? -13.598 -0.969 21.476 1.00 58.16 92 PHE A O 1
ATOM 717 N N . GLY A 1 93 ? -15.583 -1.976 21.458 1.00 63.84 93 GLY A N 1
ATOM 718 C CA . GLY A 1 93 ? -16.363 -0.739 21.593 1.00 63.84 93 GLY A CA 1
ATOM 719 C C . GLY A 1 93 ? -16.242 0.234 20.404 1.00 63.84 93 GLY A C 1
ATOM 720 O O . GLY A 1 93 ? -15.273 0.246 19.640 1.00 63.84 93 GLY A O 1
ATOM 721 N N . GLU A 1 94 ? -17.251 1.086 20.220 1.00 68.62 94 GLU A N 1
ATOM 722 C CA . GLU A 1 94 ? -17.331 1.967 19.043 1.00 68.62 94 GLU A CA 1
ATOM 723 C C . GLU A 1 94 ? -16.238 3.043 19.007 1.00 68.62 94 GLU A C 1
ATOM 725 O O . GLU A 1 94 ? -15.720 3.363 17.935 1.00 68.62 94 GLU A O 1
ATOM 730 N N . VAL A 1 95 ? -15.856 3.583 20.170 1.00 72.00 95 VAL A N 1
ATOM 731 C CA . VAL A 1 95 ? -14.871 4.673 20.264 1.00 72.00 95 VAL A CA 1
ATOM 732 C C . VAL A 1 95 ? -13.468 4.182 19.903 1.00 72.00 95 VAL A C 1
ATOM 734 O O . VAL A 1 95 ? -12.802 4.799 19.073 1.00 72.00 95 VAL A O 1
ATOM 737 N N . SER A 1 96 ? -13.039 3.041 20.456 1.00 73.25 96 SER A N 1
ATOM 738 C CA . SER A 1 96 ? -11.731 2.456 20.126 1.00 73.25 96 SER A CA 1
ATOM 739 C C . SER A 1 96 ? -11.677 2.056 18.654 1.00 73.25 96 SER A C 1
ATOM 741 O O . SER A 1 96 ? -10.734 2.410 17.950 1.00 73.25 96 SER A O 1
ATOM 743 N N . THR A 1 97 ? -12.746 1.432 18.146 1.00 71.75 97 THR A N 1
ATOM 744 C CA . THR A 1 97 ? -12.832 1.018 16.739 1.00 71.75 97 THR A CA 1
ATOM 745 C C . THR A 1 97 ? -12.651 2.191 15.779 1.00 71.75 97 THR A C 1
ATOM 747 O O . THR A 1 97 ? -11.869 2.081 14.833 1.00 71.75 97 THR A O 1
ATOM 750 N N . ARG A 1 98 ? -13.289 3.341 16.041 1.00 73.75 98 ARG A N 1
ATOM 751 C CA . ARG A 1 98 ? -13.128 4.534 15.193 1.00 73.75 98 ARG A CA 1
ATOM 752 C C . ARG A 1 98 ? -11.720 5.116 15.264 1.00 73.75 98 ARG A C 1
ATOM 754 O O . ARG A 1 98 ? -11.162 5.436 14.219 1.00 73.75 98 ARG A O 1
ATOM 761 N N . ILE A 1 99 ? -11.130 5.228 16.454 1.00 77.56 99 ILE A N 1
ATOM 762 C CA . ILE A 1 99 ? -9.776 5.784 16.604 1.00 77.56 99 ILE A CA 1
ATOM 763 C C . ILE A 1 99 ? -8.755 4.895 15.887 1.00 77.56 99 ILE A C 1
ATOM 765 O O . ILE A 1 99 ? -7.952 5.394 15.096 1.00 77.56 99 ILE A O 1
ATOM 769 N N . THR A 1 100 ? -8.811 3.574 16.093 1.00 75.12 100 THR A N 1
ATOM 770 C CA . THR A 1 100 ? -7.874 2.658 15.430 1.00 75.12 100 THR A CA 1
ATOM 771 C C . THR A 1 100 ? -8.086 2.630 13.919 1.00 75.12 100 THR A C 1
ATOM 773 O O . THR A 1 100 ? -7.107 2.585 13.180 1.00 75.12 100 THR A O 1
ATOM 776 N N . ALA A 1 101 ? -9.332 2.701 13.440 1.00 74.62 101 ALA A N 1
ATOM 777 C CA . ALA A 1 101 ? -9.627 2.769 12.010 1.00 74.62 101 ALA A CA 1
ATOM 778 C C . ALA A 1 101 ? -9.067 4.041 11.356 1.00 74.62 101 ALA A C 1
ATOM 780 O O . ALA A 1 101 ? -8.506 3.957 10.266 1.00 74.62 101 ALA A O 1
ATOM 781 N N . VAL A 1 102 ? -9.154 5.199 12.020 1.00 77.12 102 VAL A N 1
ATOM 782 C CA . VAL A 1 102 ? -8.591 6.458 11.503 1.00 77.12 102 VAL A CA 1
ATOM 783 C C . VAL A 1 102 ? -7.065 6.395 11.448 1.00 77.12 102 VAL A C 1
ATOM 785 O O . VAL A 1 102 ? -6.487 6.679 10.401 1.00 77.12 102 VAL A O 1
ATOM 788 N N . ILE A 1 103 ? -6.406 5.971 12.531 1.00 81.94 103 ILE A N 1
ATOM 789 C CA . ILE A 1 103 ? -4.936 5.874 12.581 1.00 81.94 103 ILE A CA 1
ATOM 790 C C . ILE A 1 103 ? -4.425 4.866 11.544 1.00 81.94 103 ILE A C 1
ATOM 792 O O . ILE A 1 103 ? -3.502 5.162 10.783 1.00 81.94 103 ILE A O 1
ATOM 796 N N . ALA A 1 104 ? -5.051 3.689 11.471 1.00 80.56 104 ALA A N 1
ATOM 797 C CA . ALA A 1 104 ? -4.703 2.671 10.490 1.00 80.56 104 ALA A CA 1
ATOM 798 C C . ALA A 1 104 ? -4.976 3.144 9.057 1.00 80.56 104 ALA A C 1
ATOM 800 O O . ALA A 1 104 ? -4.152 2.919 8.176 1.00 80.56 104 ALA A O 1
ATOM 801 N N . GLY A 1 105 ? -6.087 3.844 8.822 1.00 76.69 105 GLY A N 1
ATOM 802 C CA . GLY A 1 105 ? -6.421 4.425 7.524 1.00 76.69 105 GLY A CA 1
ATOM 803 C C . GLY A 1 105 ? -5.387 5.452 7.061 1.00 76.69 105 GLY A C 1
ATOM 804 O O . GLY A 1 105 ? -4.966 5.396 5.908 1.00 76.69 105 GLY A O 1
ATOM 805 N N . ILE A 1 106 ? -4.917 6.328 7.959 1.00 81.56 106 ILE A N 1
ATOM 806 C CA . ILE A 1 106 ? -3.847 7.296 7.662 1.00 81.56 106 ILE A CA 1
ATOM 807 C C . ILE A 1 106 ? -2.553 6.567 7.293 1.00 81.56 106 ILE A C 1
ATOM 809 O O . ILE A 1 106 ? -1.982 6.839 6.239 1.00 81.56 106 ILE A O 1
ATOM 813 N N . LEU A 1 107 ? -2.108 5.613 8.118 1.00 84.19 107 LEU A N 1
ATOM 814 C CA . LEU A 1 107 ? -0.868 4.868 7.871 1.00 84.19 107 LEU A CA 1
ATOM 815 C C . LEU A 1 107 ? -0.918 4.089 6.554 1.00 84.19 107 LEU A C 1
ATOM 817 O O . LEU A 1 107 ? 0.006 4.165 5.746 1.00 84.19 107 LEU A O 1
ATOM 821 N N . THR A 1 108 ? -2.013 3.368 6.312 1.00 82.12 108 THR A N 1
ATOM 822 C CA . THR A 1 108 ? -2.176 2.580 5.083 1.00 82.12 108 THR A CA 1
ATOM 823 C C . THR A 1 108 ? -2.260 3.494 3.859 1.00 82.12 108 THR A C 1
ATOM 825 O O . THR A 1 108 ? -1.646 3.205 2.834 1.00 82.12 108 THR A O 1
ATOM 828 N N . GLY A 1 109 ? -2.963 4.625 3.974 1.00 81.31 109 GLY A N 1
ATOM 829 C CA . GLY A 1 109 ? -3.050 5.647 2.932 1.00 81.31 109 GLY A CA 1
ATOM 830 C C . GLY A 1 109 ? -1.696 6.247 2.576 1.00 81.31 109 GLY A C 1
ATOM 831 O O . GLY A 1 109 ? -1.353 6.337 1.397 1.00 81.31 109 GLY A O 1
ATOM 832 N N . MET A 1 110 ? -0.882 6.562 3.586 1.00 82.69 110 MET A N 1
ATOM 833 C CA . MET A 1 110 ? 0.490 7.024 3.382 1.00 82.69 110 MET A CA 1
ATOM 834 C C . MET A 1 110 ? 1.333 5.983 2.641 1.00 82.69 110 MET A C 1
ATOM 836 O O . MET A 1 110 ? 1.987 6.337 1.662 1.00 82.69 110 MET A O 1
ATOM 840 N N . ILE A 1 111 ? 1.270 4.705 3.029 1.00 86.75 111 ILE A N 1
ATOM 841 C CA . ILE A 1 111 ? 2.013 3.630 2.349 1.00 86.75 111 ILE A CA 1
ATOM 842 C C . ILE A 1 111 ? 1.590 3.514 0.879 1.00 86.75 111 ILE A C 1
ATOM 844 O O . ILE A 1 111 ? 2.441 3.555 -0.008 1.00 86.75 111 ILE A O 1
ATOM 848 N N . ILE A 1 112 ? 0.285 3.427 0.606 1.00 85.31 112 ILE A N 1
ATOM 849 C CA . ILE A 1 112 ? -0.241 3.281 -0.762 1.00 85.31 112 ILE A CA 1
ATOM 850 C C . ILE A 1 112 ? 0.113 4.504 -1.612 1.00 85.31 112 ILE A C 1
ATOM 852 O O . ILE A 1 112 ? 0.513 4.367 -2.768 1.00 85.31 112 ILE A O 1
ATOM 856 N N . SER A 1 113 ? 0.007 5.706 -1.045 1.00 85.25 113 SER A N 1
ATOM 857 C CA . SER A 1 113 ? 0.387 6.925 -1.755 1.00 85.25 113 SER A CA 1
ATOM 858 C C . SER A 1 113 ? 1.883 6.975 -2.071 1.00 85.25 113 SER A C 1
ATOM 860 O O . SER A 1 113 ? 2.252 7.362 -3.178 1.00 85.25 113 SER A O 1
ATOM 862 N N . GLY A 1 114 ? 2.737 6.511 -1.153 1.00 82.69 114 GLY A N 1
ATOM 863 C CA . GLY A 1 114 ? 4.173 6.376 -1.380 1.00 82.69 114 GLY A CA 1
ATOM 864 C C . GLY A 1 114 ? 4.473 5.421 -2.531 1.00 82.69 114 GLY A C 1
ATOM 865 O O . GLY A 1 114 ? 5.194 5.791 -3.455 1.00 82.69 114 GLY A O 1
ATOM 866 N N . VAL A 1 115 ? 3.844 4.241 -2.536 1.00 86.19 115 VAL A N 1
ATOM 867 C CA . VAL A 1 115 ? 3.955 3.263 -3.635 1.00 86.19 115 VAL A CA 1
ATOM 868 C C . VAL A 1 115 ? 3.563 3.884 -4.970 1.00 86.19 115 VAL A C 1
ATOM 870 O O . VAL A 1 115 ? 4.252 3.686 -5.968 1.00 86.19 115 VAL A O 1
ATOM 873 N N . PHE A 1 116 ? 2.482 4.663 -4.997 1.00 84.19 116 PHE A N 1
ATOM 874 C CA . PHE A 1 116 ? 2.014 5.317 -6.214 1.00 84.19 116 PHE A CA 1
ATOM 875 C C . PHE A 1 116 ? 3.017 6.356 -6.737 1.00 84.19 116 PHE A C 1
ATOM 877 O O . PHE A 1 116 ? 3.302 6.394 -7.933 1.00 84.19 116 PHE A O 1
ATOM 884 N N . VAL A 1 117 ? 3.605 7.163 -5.847 1.00 85.69 117 VAL A N 1
ATOM 885 C CA . VAL A 1 117 ? 4.646 8.137 -6.215 1.00 85.69 117 VAL A CA 1
ATOM 886 C C . VAL A 1 117 ? 5.905 7.437 -6.733 1.00 85.69 117 VAL A C 1
ATOM 888 O O . VAL A 1 117 ? 6.448 7.861 -7.749 1.00 85.69 117 VAL A O 1
ATOM 891 N N . ILE A 1 118 ? 6.337 6.351 -6.087 1.00 85.75 118 ILE A N 1
ATOM 892 C CA . ILE A 1 118 ? 7.494 5.551 -6.524 1.00 85.75 118 ILE A CA 1
ATOM 893 C C . ILE A 1 118 ? 7.233 4.925 -7.895 1.00 85.75 118 ILE A C 1
ATOM 895 O O . ILE A 1 118 ? 8.086 4.981 -8.770 1.00 85.75 118 ILE A O 1
ATOM 899 N N . THR A 1 119 ? 6.032 4.387 -8.107 1.00 85.50 119 THR A N 1
ATOM 900 C CA . THR A 1 119 ? 5.625 3.799 -9.391 1.00 85.50 119 THR A CA 1
ATOM 901 C C . THR A 1 119 ? 5.744 4.811 -10.527 1.00 85.50 119 THR A C 1
ATOM 903 O O . THR A 1 119 ? 6.278 4.482 -11.579 1.00 85.50 119 THR A O 1
ATOM 906 N N . ILE A 1 120 ? 5.279 6.047 -10.311 1.00 84.44 120 ILE A N 1
ATOM 907 C CA . ILE A 1 120 ? 5.392 7.131 -11.298 1.00 84.44 120 ILE A CA 1
ATOM 908 C C . ILE A 1 120 ? 6.851 7.559 -11.495 1.00 84.44 120 ILE A C 1
ATOM 910 O O . ILE A 1 120 ? 7.222 7.936 -12.597 1.00 84.44 120 ILE A O 1
ATOM 914 N N . ALA A 1 121 ? 7.675 7.519 -10.448 1.00 83.31 121 ALA A N 1
ATOM 915 C CA . ALA A 1 121 ? 9.092 7.860 -10.548 1.00 83.31 121 ALA A CA 1
ATOM 916 C C . ALA A 1 121 ? 9.923 6.802 -11.302 1.00 83.31 121 ALA A C 1
ATOM 918 O O . ALA A 1 121 ? 10.976 7.136 -11.834 1.00 83.31 121 ALA A O 1
ATOM 919 N N . LEU A 1 122 ? 9.461 5.548 -11.323 1.00 80.56 122 LEU A N 1
ATOM 920 C CA . LEU A 1 122 ? 10.086 4.407 -12.009 1.00 80.56 122 LEU A CA 1
ATOM 921 C C . LEU A 1 122 ? 9.503 4.138 -13.412 1.00 80.56 122 LEU A C 1
ATOM 923 O O . LEU A 1 122 ? 9.806 3.103 -14.011 1.00 80.56 122 LEU A O 1
ATOM 927 N N . LEU A 1 123 ? 8.620 5.016 -13.894 1.00 77.94 123 LEU A N 1
ATOM 928 C CA . LEU A 1 123 ? 8.021 4.995 -15.233 1.00 77.94 123 LEU A CA 1
ATOM 929 C C . LEU A 1 123 ? 8.824 5.891 -16.181 1.00 77.94 123 LEU A C 1
ATOM 931 O O . LEU A 1 123 ? 9.137 5.410 -17.294 1.00 77.94 123 LEU A O 1
#